Protein AF-A0A840CHX5-F1 (afdb_monomer_lite)

Structure (mmCIF, N/CA/C/O backbone):
data_AF-A0A840CHX5-F1
#
_entry.id   AF-A0A840CHX5-F1
#
loop_
_atom_site.group_PDB
_atom_site.id
_atom_site.type_symbol
_atom_site.label_atom_id
_atom_site.label_alt_id
_atom_site.label_comp_id
_atom_site.label_asym_id
_atom_site.label_entity_id
_atom_site.label_seq_id
_atom_site.pdbx_PDB_ins_code
_atom_site.Cartn_x
_atom_site.Cartn_y
_atom_site.Cartn_z
_atom_site.occupancy
_atom_site.B_iso_or_equiv
_atom_site.auth_seq_id
_atom_site.auth_comp_id
_atom_site.auth_asym_id
_atom_site.auth_atom_id
_atom_site.pdbx_PDB_model_num
ATOM 1 N N . MET A 1 1 ? 48.336 -11.347 -62.773 1.00 52.53 1 MET A N 1
ATOM 2 C CA . MET A 1 1 ? 48.236 -9.992 -63.360 1.00 52.53 1 MET A CA 1
ATOM 3 C C . MET A 1 1 ? 46.805 -9.509 -63.136 1.00 52.53 1 MET A C 1
ATOM 5 O O . MET A 1 1 ? 45.891 -10.134 -63.656 1.00 52.53 1 MET A O 1
ATOM 9 N N . VAL A 1 2 ? 46.580 -8.514 -62.273 1.00 63.72 2 VAL A N 1
ATOM 10 C CA . VAL A 1 2 ? 45.226 -8.003 -61.972 1.00 63.72 2 VAL A CA 1
ATOM 11 C C . VAL A 1 2 ? 44.846 -6.988 -63.046 1.00 63.72 2 VAL A C 1
ATOM 13 O O . VAL A 1 2 ? 45.597 -6.045 -63.283 1.00 63.72 2 VAL A O 1
ATOM 16 N N . SER A 1 3 ? 43.710 -7.179 -63.719 1.00 83.44 3 SER A N 1
ATOM 17 C CA . SER A 1 3 ? 43.271 -6.247 -64.763 1.00 83.44 3 SER A CA 1
ATOM 18 C C . SER A 1 3 ? 42.648 -4.985 -64.157 1.00 83.44 3 SER A C 1
ATOM 20 O O . SER A 1 3 ? 42.015 -5.029 -63.099 1.00 83.44 3 SER A O 1
ATOM 22 N N . LEU A 1 4 ? 42.763 -3.855 -64.860 1.00 80.00 4 LEU A N 1
ATOM 23 C CA . LEU A 1 4 ? 42.154 -2.579 -64.461 1.00 80.00 4 LEU A CA 1
ATOM 24 C C . LEU A 1 4 ? 40.629 -2.699 -64.248 1.00 80.00 4 LEU A C 1
ATOM 26 O O . LEU A 1 4 ? 40.055 -2.033 -63.387 1.00 80.00 4 LEU A O 1
ATOM 30 N N . ALA A 1 5 ? 39.975 -3.583 -65.009 1.00 81.06 5 ALA A N 1
ATOM 31 C CA . ALA A 1 5 ? 38.560 -3.907 -64.856 1.00 81.06 5 ALA A CA 1
ATOM 32 C C . ALA A 1 5 ? 38.270 -4.607 -63.516 1.00 81.06 5 ALA A C 1
ATOM 34 O O . ALA A 1 5 ? 37.311 -4.247 -62.833 1.00 81.06 5 ALA A O 1
ATOM 35 N N . THR A 1 6 ? 39.143 -5.529 -63.100 1.00 83.88 6 THR A N 1
ATOM 36 C CA . THR A 1 6 ? 39.038 -6.234 -61.812 1.00 83.88 6 THR A CA 1
ATOM 37 C C . THR A 1 6 ? 39.181 -5.256 -60.641 1.00 83.88 6 THR A C 1
ATOM 39 O O . THR A 1 6 ? 38.369 -5.284 -59.722 1.00 83.88 6 THR A O 1
ATOM 42 N N . LEU A 1 7 ? 40.139 -4.322 -60.717 1.00 82.62 7 LEU A N 1
ATOM 43 C CA . LEU A 1 7 ? 40.343 -3.257 -59.719 1.00 82.62 7 LEU A CA 1
ATOM 44 C C . LEU A 1 7 ? 39.147 -2.298 -59.599 1.00 82.62 7 LEU A C 1
ATOM 46 O O . LEU A 1 7 ? 38.779 -1.875 -58.503 1.00 82.62 7 LEU A O 1
ATOM 50 N N . ARG A 1 8 ? 38.508 -1.945 -60.720 1.00 84.25 8 ARG A N 1
ATOM 51 C CA . ARG A 1 8 ? 37.292 -1.113 -60.703 1.00 84.25 8 ARG A CA 1
ATOM 52 C C . ARG A 1 8 ? 36.107 -1.854 -60.087 1.00 84.25 8 ARG A C 1
ATOM 54 O O . ARG A 1 8 ? 35.323 -1.246 -59.362 1.00 84.25 8 ARG A O 1
ATOM 61 N N . GLN A 1 9 ? 35.974 -3.149 -60.361 1.00 88.44 9 GLN A N 1
ATOM 62 C CA . GLN A 1 9 ? 34.903 -3.970 -59.807 1.00 88.44 9 GLN A CA 1
ATOM 63 C C . GLN A 1 9 ? 35.058 -4.167 -58.295 1.00 88.44 9 GLN A C 1
ATOM 65 O O . GLN A 1 9 ? 34.077 -4.010 -57.572 1.00 88.44 9 GLN A O 1
ATOM 70 N N . THR A 1 10 ? 36.269 -4.447 -57.803 1.00 87.75 10 THR A N 1
ATOM 71 C CA . THR A 1 10 ? 36.530 -4.544 -56.358 1.00 87.75 10 THR A CA 1
ATOM 72 C C . THR A 1 10 ? 36.296 -3.215 -55.653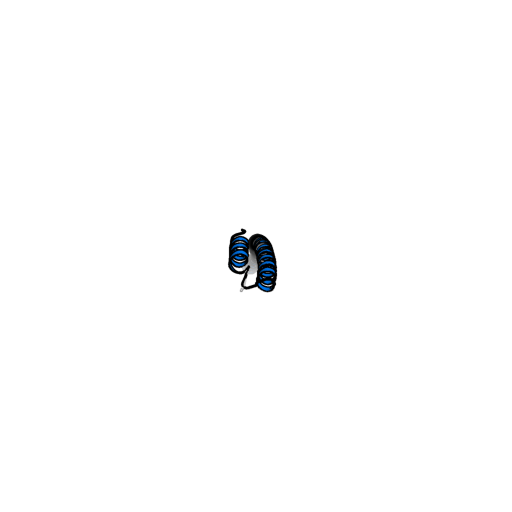 1.00 87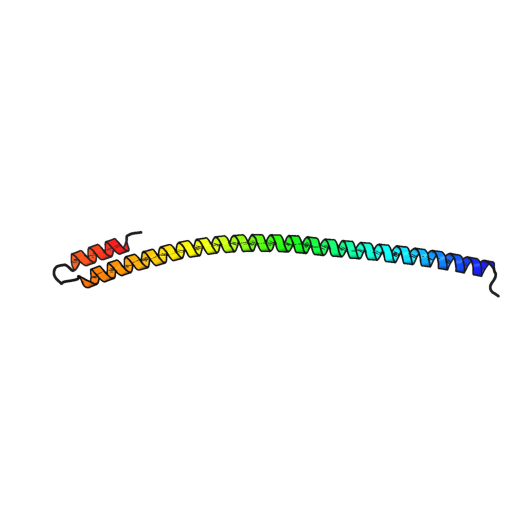.75 10 THR A C 1
ATOM 74 O O . THR A 1 10 ? 35.635 -3.204 -54.622 1.00 87.75 10 THR A O 1
ATOM 77 N N . LYS A 1 11 ? 36.712 -2.083 -56.241 1.00 89.31 11 LYS A N 1
ATOM 78 C CA . LYS A 1 11 ? 36.408 -0.750 -55.689 1.00 89.31 11 LYS A CA 1
ATOM 79 C C . LYS A 1 11 ? 34.900 -0.489 -55.582 1.00 89.31 11 LYS A C 1
ATOM 81 O O . LYS A 1 11 ? 34.445 0.039 -54.574 1.00 89.31 11 LYS A O 1
ATOM 86 N N . ARG A 1 12 ? 34.117 -0.864 -56.601 1.00 88.38 12 ARG A N 1
ATOM 87 C CA . ARG A 1 12 ? 32.649 -0.710 -56.578 1.00 88.38 12 ARG A CA 1
ATOM 88 C C . ARG A 1 12 ? 31.982 -1.618 -55.546 1.00 88.38 12 ARG A C 1
ATOM 90 O O . ARG A 1 12 ? 31.076 -1.160 -54.863 1.00 88.38 12 ARG A O 1
ATOM 97 N N . LYS A 1 13 ? 32.429 -2.872 -55.425 1.00 89.19 13 LYS A N 1
ATOM 98 C CA . LYS A 1 13 ? 31.921 -3.803 -54.405 1.00 89.19 13 LYS A CA 1
ATOM 99 C C . LYS A 1 13 ? 32.231 -3.314 -52.993 1.00 89.19 13 LYS A C 1
ATOM 101 O O . LYS A 1 13 ? 31.312 -3.216 -52.198 1.00 89.19 13 LYS A O 1
ATOM 106 N N . ALA A 1 14 ? 33.472 -2.905 -52.732 1.00 86.88 14 ALA A N 1
ATOM 107 C CA . ALA A 1 14 ? 33.871 -2.366 -51.435 1.00 86.88 14 ALA A CA 1
ATOM 108 C C . ALA A 1 14 ? 33.080 -1.099 -51.061 1.00 86.88 14 ALA A C 1
ATOM 110 O O . ALA A 1 14 ? 32.684 -0.940 -49.913 1.00 86.88 14 ALA A O 1
ATOM 111 N N . GLY A 1 15 ? 32.802 -0.218 -52.032 1.00 88.81 15 GLY A N 1
ATOM 112 C CA . GLY A 1 15 ? 31.940 0.949 -51.814 1.00 88.81 15 GLY A CA 1
ATOM 113 C C . GLY A 1 15 ? 30.503 0.566 -51.446 1.00 88.81 15 GLY A C 1
ATOM 114 O O . GLY A 1 15 ? 29.972 1.070 -50.463 1.00 88.81 15 GLY A O 1
ATOM 115 N N . ALA A 1 16 ? 29.902 -0.374 -52.181 1.00 89.88 16 ALA A N 1
ATOM 116 C CA . ALA A 1 16 ? 28.547 -0.853 -51.900 1.00 89.88 16 ALA A CA 1
ATOM 117 C C . ALA A 1 16 ? 28.447 -1.610 -50.561 1.00 89.88 16 ALA A C 1
ATOM 119 O O . ALA A 1 16 ? 27.458 -1.476 -49.846 1.00 89.88 16 ALA A O 1
ATOM 120 N N . GLU A 1 17 ? 29.468 -2.390 -50.203 1.00 89.94 17 GLU A N 1
ATOM 121 C CA . GLU A 1 17 ? 29.558 -3.075 -48.909 1.00 89.94 17 GLU A CA 1
ATOM 122 C C . GLU A 1 17 ? 29.701 -2.077 -47.753 1.00 89.94 17 GLU A C 1
ATOM 124 O O . GLU A 1 17 ? 29.043 -2.243 -46.729 1.00 89.94 17 GLU A O 1
ATOM 129 N N . ALA A 1 18 ? 30.482 -1.006 -47.930 1.00 87.50 18 ALA A N 1
ATOM 130 C CA . ALA A 1 18 ? 30.598 0.061 -46.939 1.00 87.50 18 ALA A CA 1
ATOM 131 C C . ALA A 1 18 ? 29.274 0.822 -46.747 1.00 87.50 18 ALA A C 1
ATOM 133 O O . ALA A 1 18 ? 28.860 1.056 -45.614 1.00 87.50 18 ALA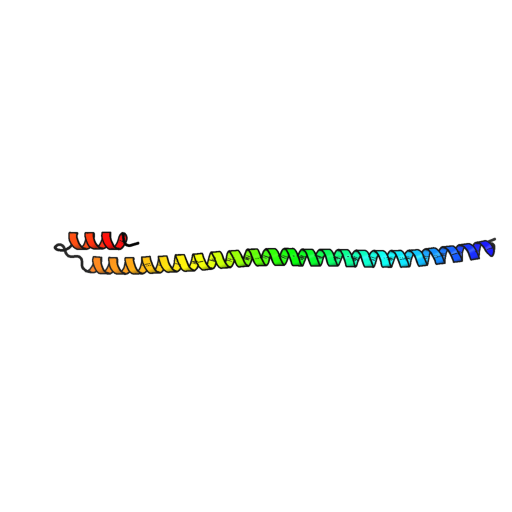 A O 1
ATOM 134 N N . GLU A 1 19 ? 28.575 1.165 -47.833 1.00 91.50 19 GLU A N 1
ATOM 135 C CA . GLU A 1 19 ? 27.252 1.804 -47.761 1.00 91.50 19 GLU A CA 1
ATOM 136 C C . GLU A 1 19 ? 26.218 0.899 -47.082 1.00 91.50 19 GLU A C 1
ATOM 138 O O . GLU A 1 19 ? 25.450 1.360 -46.234 1.00 91.50 19 GLU A O 1
ATOM 143 N N . LYS A 1 20 ? 26.236 -0.400 -47.401 1.00 91.44 20 LYS A N 1
ATOM 144 C CA . LYS A 1 20 ? 25.373 -1.395 -46.761 1.00 91.44 20 LYS A CA 1
ATOM 145 C C . LYS A 1 20 ? 25.660 -1.507 -45.261 1.00 91.44 20 LYS A C 1
ATOM 147 O O . LYS A 1 20 ? 24.720 -1.456 -44.476 1.00 91.44 20 LYS A O 1
ATOM 152 N N . ALA A 1 21 ? 26.929 -1.577 -44.862 1.00 88.38 21 ALA A N 1
ATOM 153 C CA . ALA A 1 21 ? 27.318 -1.641 -43.454 1.00 88.38 21 ALA A CA 1
A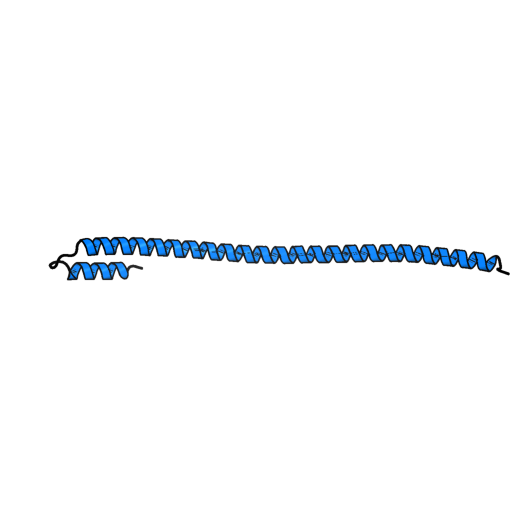TOM 154 C C . ALA A 1 21 ? 26.886 -0.387 -42.669 1.00 88.38 21 ALA A C 1
ATOM 156 O O . ALA A 1 21 ? 26.424 -0.494 -41.536 1.00 88.38 21 ALA A O 1
ATOM 157 N N . ILE A 1 22 ? 26.973 0.804 -43.276 1.00 89.44 22 ILE A N 1
ATOM 158 C CA . ILE A 1 22 ? 26.488 2.053 -42.663 1.00 89.44 22 ILE A CA 1
ATOM 159 C C . ILE A 1 22 ? 24.964 2.022 -42.489 1.00 89.44 22 ILE A C 1
ATOM 161 O O . ILE A 1 22 ? 24.451 2.452 -41.455 1.00 89.44 22 ILE A O 1
ATOM 165 N N . ALA A 1 23 ? 24.230 1.530 -43.489 1.00 90.50 23 ALA A N 1
ATOM 166 C CA . ALA A 1 23 ? 22.778 1.408 -43.409 1.00 90.50 23 ALA A CA 1
ATOM 167 C C . ALA A 1 23 ? 22.344 0.392 -42.338 1.00 90.50 23 ALA A C 1
ATOM 169 O O . ALA A 1 23 ? 21.418 0.671 -41.579 1.00 90.50 23 ALA A O 1
ATOM 170 N N . GLU A 1 24 ? 23.033 -0.747 -42.243 1.00 91.12 24 GLU A N 1
ATOM 171 C CA . GLU A 1 24 ? 22.793 -1.771 -41.220 1.00 91.12 24 GLU A CA 1
ATOM 172 C C . GLU A 1 24 ? 23.081 -1.240 -39.810 1.00 91.12 24 GLU A C 1
ATOM 174 O O . GLU A 1 24 ? 22.227 -1.367 -38.935 1.00 91.12 24 GLU A O 1
ATOM 179 N N . ALA A 1 25 ? 24.201 -0.537 -39.607 1.00 88.94 25 ALA A N 1
ATOM 180 C CA . ALA A 1 25 ? 24.527 0.078 -38.320 1.00 88.94 25 ALA A CA 1
ATOM 181 C C . ALA A 1 25 ? 23.452 1.081 -37.866 1.00 88.94 25 ALA A C 1
ATOM 183 O O . ALA A 1 25 ? 23.000 1.033 -36.724 1.00 88.94 25 ALA A O 1
ATOM 184 N N . ARG A 1 26 ? 22.972 1.942 -38.775 1.00 90.19 26 ARG A N 1
ATOM 185 C CA . ARG A 1 26 ? 21.871 2.877 -38.479 1.00 90.19 26 ARG A CA 1
ATOM 186 C C . ARG A 1 26 ? 20.565 2.156 -38.159 1.00 90.19 26 ARG A C 1
ATOM 188 O O . ARG A 1 26 ? 19.828 2.587 -37.277 1.00 90.19 26 ARG A O 1
ATOM 195 N N . ALA A 1 27 ? 20.258 1.077 -38.876 1.00 91.38 27 ALA A N 1
ATOM 196 C CA . ALA A 1 27 ? 19.061 0.287 -38.612 1.00 91.38 27 ALA A CA 1
ATOM 197 C C . ALA A 1 27 ? 19.117 -0.372 -37.225 1.00 91.38 27 ALA A C 1
ATOM 199 O O . ALA A 1 27 ? 18.103 -0.419 -36.531 1.00 91.38 27 ALA A O 1
ATOM 200 N N . ASP A 1 28 ? 20.288 -0.844 -36.804 1.00 93.19 28 ASP A N 1
ATOM 201 C CA . ASP A 1 28 ? 20.471 -1.448 -35.485 1.00 93.19 28 ASP A CA 1
ATOM 202 C C . ASP A 1 28 ? 20.458 -0.407 -34.358 1.00 93.19 28 ASP A C 1
ATOM 204 O O . ASP A 1 28 ? 19.865 -0.654 -33.309 1.00 93.19 28 ASP A O 1
ATOM 208 N N . GLU A 1 29 ? 21.001 0.792 -34.585 1.00 91.75 29 GLU A N 1
ATOM 209 C CA . GLU A 1 29 ? 20.847 1.922 -33.659 1.00 91.75 29 GLU A CA 1
ATOM 210 C C . GLU A 1 29 ? 19.370 2.282 -33.443 1.00 91.75 29 GLU A C 1
ATOM 212 O O . GLU A 1 29 ? 18.939 2.426 -32.299 1.00 91.75 29 GLU A O 1
ATOM 217 N N . ILE A 1 30 ? 18.572 2.354 -34.514 1.00 92.31 30 ILE A N 1
ATOM 218 C CA . ILE A 1 30 ? 17.129 2.627 -34.417 1.00 92.31 30 ILE A CA 1
ATOM 219 C C . ILE A 1 30 ? 16.420 1.529 -33.615 1.00 92.31 30 ILE A C 1
ATOM 221 O O . ILE A 1 30 ? 15.681 1.841 -32.684 1.00 92.31 30 ILE A O 1
ATOM 225 N N . LYS A 1 31 ? 16.694 0.247 -33.899 1.00 94.31 31 LYS A N 1
ATOM 226 C CA . LYS A 1 31 ? 16.115 -0.873 -33.132 1.00 94.31 31 LYS A CA 1
ATOM 227 C C . LYS A 1 31 ? 16.467 -0.802 -31.648 1.00 94.31 31 LYS A C 1
ATOM 229 O O . LYS A 1 31 ? 15.620 -1.091 -30.806 1.00 94.31 31 LYS A O 1
ATOM 234 N N . ASN A 1 32 ? 17.703 -0.426 -31.319 1.00 94.62 32 ASN A N 1
ATOM 235 C CA . ASN A 1 32 ? 18.140 -0.286 -29.931 1.00 94.62 32 ASN A CA 1
ATOM 236 C C . ASN A 1 32 ? 17.396 0.850 -29.221 1.00 94.62 32 ASN A C 1
ATOM 238 O O . ASN A 1 32 ? 16.983 0.689 -28.072 1.00 94.62 32 ASN A O 1
ATOM 242 N N . VAL A 1 33 ? 17.187 1.978 -29.905 1.00 94.38 33 VAL A N 1
ATOM 243 C CA . VAL A 1 33 ? 16.397 3.099 -29.377 1.00 94.38 33 VAL A CA 1
ATOM 244 C C . VAL A 1 33 ? 14.939 2.687 -29.172 1.00 94.38 33 VAL A C 1
ATOM 246 O O . VAL A 1 33 ? 14.390 2.942 -28.101 1.00 94.38 33 VAL A O 1
ATOM 249 N N . ASP A 1 34 ? 14.328 1.992 -30.130 1.00 93.69 34 ASP A N 1
ATOM 250 C CA . ASP A 1 34 ? 12.951 1.502 -30.005 1.00 93.69 34 ASP A CA 1
ATOM 251 C C . ASP A 1 34 ? 12.800 0.514 -28.840 1.00 93.69 34 ASP A C 1
ATOM 253 O O . ASP A 1 34 ? 11.875 0.631 -28.032 1.00 93.69 34 ASP A O 1
ATOM 257 N N . ALA A 1 35 ? 13.749 -0.416 -28.689 1.00 95.31 35 ALA A N 1
ATOM 258 C CA . ALA A 1 35 ? 13.780 -1.346 -27.565 1.00 95.31 35 ALA A CA 1
ATOM 259 C C . ALA A 1 35 ? 13.915 -0.609 -26.224 1.00 95.31 35 ALA A C 1
ATOM 261 O O . ALA A 1 35 ? 13.203 -0.928 -25.269 1.00 95.31 35 ALA A O 1
ATOM 262 N N . ALA A 1 36 ? 14.771 0.415 -26.153 1.00 94.62 36 ALA A N 1
ATOM 263 C CA . ALA A 1 36 ? 14.888 1.251 -24.966 1.00 94.62 36 ALA A CA 1
ATOM 264 C C . ALA A 1 36 ? 13.557 1.951 -24.658 1.00 94.62 36 ALA A C 1
ATOM 266 O O . ALA A 1 36 ? 13.073 1.859 -23.531 1.00 94.62 36 ALA A O 1
ATOM 267 N N . ILE A 1 37 ? 12.918 2.588 -25.645 1.00 95.62 37 ILE A N 1
ATOM 268 C CA . ILE A 1 37 ? 11.617 3.255 -25.473 1.00 95.62 37 ILE A CA 1
ATOM 269 C C . ILE A 1 37 ? 10.567 2.280 -24.931 1.00 95.62 37 ILE A C 1
ATOM 271 O O . ILE A 1 37 ? 9.816 2.636 -24.023 1.00 95.62 37 ILE A O 1
ATOM 275 N N . MET A 1 38 ? 10.521 1.049 -25.444 1.00 96.81 38 MET A N 1
ATOM 276 C CA . MET A 1 38 ? 9.605 0.022 -24.941 1.00 96.81 38 MET A CA 1
ATOM 277 C C . MET A 1 38 ? 9.871 -0.328 -23.474 1.00 96.81 38 MET A C 1
ATOM 279 O O . MET A 1 38 ? 8.925 -0.421 -22.693 1.00 96.81 38 MET A O 1
ATOM 283 N N . ILE A 1 39 ? 11.140 -0.482 -23.084 1.00 96.25 39 ILE A N 1
ATOM 284 C CA . ILE A 1 39 ? 11.523 -0.739 -21.689 1.00 96.25 39 ILE A CA 1
ATOM 285 C C . ILE A 1 39 ? 11.085 0.423 -20.794 1.00 96.25 39 ILE A C 1
ATOM 287 O O . ILE A 1 39 ? 10.479 0.193 -19.751 1.00 96.25 39 ILE A O 1
ATOM 291 N N . TRP A 1 40 ? 11.338 1.664 -21.213 1.00 96.94 40 TRP A N 1
ATOM 292 C CA . TRP A 1 40 ? 10.949 2.856 -20.457 1.00 96.94 40 TRP A CA 1
ATOM 293 C C . TRP A 1 40 ? 9.433 2.980 -20.302 1.00 96.94 40 TRP A C 1
ATOM 295 O O . TRP A 1 40 ? 8.962 3.295 -19.211 1.00 96.94 40 TRP A O 1
ATOM 305 N N . ARG A 1 41 ? 8.663 2.692 -21.357 1.00 96.94 41 ARG A N 1
ATOM 306 C CA . ARG A 1 41 ? 7.192 2.672 -21.288 1.00 96.94 41 ARG A CA 1
ATOM 307 C C . ARG A 1 41 ? 6.697 1.626 -20.303 1.00 96.94 41 ARG A C 1
ATOM 309 O O . ARG A 1 41 ? 5.933 1.963 -19.407 1.00 96.94 41 ARG A O 1
ATOM 316 N N . LYS A 1 42 ? 7.205 0.398 -20.411 1.00 96.81 42 LYS A N 1
ATOM 317 C CA . LYS A 1 42 ? 6.835 -0.683 -19.498 1.00 96.81 42 LYS A CA 1
ATOM 318 C C . LYS A 1 42 ? 7.189 -0.356 -18.048 1.00 96.81 42 LYS A C 1
ATOM 320 O O . LYS A 1 42 ? 6.392 -0.599 -17.155 1.00 96.81 42 LYS A O 1
ATOM 325 N N . LEU A 1 43 ? 8.358 0.240 -17.811 1.00 95.75 43 LEU A N 1
ATOM 326 C CA . LEU A 1 43 ? 8.761 0.665 -16.472 1.00 95.75 43 LEU A CA 1
ATOM 327 C C . LEU A 1 43 ? 7.829 1.748 -15.911 1.00 95.75 43 LEU A C 1
ATOM 329 O O . LEU A 1 43 ? 7.503 1.715 -14.727 1.00 95.75 43 LEU A O 1
ATOM 333 N N . ALA A 1 44 ? 7.405 2.701 -16.744 1.00 95.69 44 ALA A N 1
ATOM 334 C CA . ALA A 1 44 ? 6.477 3.750 -16.340 1.00 95.69 44 ALA A CA 1
ATOM 335 C C . ALA A 1 44 ? 5.083 3.189 -16.009 1.00 95.69 44 ALA A C 1
ATOM 337 O O . ALA A 1 44 ? 4.509 3.575 -14.992 1.00 95.69 44 ALA A O 1
ATOM 338 N N . GLU A 1 45 ? 4.578 2.257 -16.821 1.00 97.12 45 GLU A N 1
ATOM 339 C CA . GLU A 1 45 ? 3.322 1.535 -16.571 1.00 97.12 45 GLU A CA 1
ATOM 340 C C . GLU A 1 45 ? 3.403 0.736 -15.261 1.00 97.12 45 GLU A C 1
ATOM 342 O O . GLU A 1 45 ? 2.626 0.990 -14.341 1.00 97.12 45 GLU A O 1
ATOM 347 N N . ASP A 1 46 ? 4.422 -0.119 -15.109 1.00 97.25 46 ASP A N 1
ATOM 348 C CA . ASP A 1 46 ? 4.637 -0.926 -13.901 1.00 97.25 46 ASP A CA 1
ATOM 349 C C . ASP A 1 46 ? 4.757 -0.052 -12.637 1.00 97.25 46 ASP A C 1
ATOM 351 O O . ASP A 1 46 ? 4.319 -0.438 -11.549 1.00 97.25 46 ASP A O 1
ATOM 355 N N . MET A 1 47 ? 5.386 1.122 -12.746 1.00 96.12 47 MET A N 1
ATOM 356 C CA . MET A 1 47 ? 5.522 2.062 -11.633 1.00 96.12 47 MET A CA 1
ATOM 357 C C . MET A 1 47 ? 4.192 2.737 -11.293 1.00 96.12 47 MET A C 1
ATOM 359 O O . MET A 1 47 ? 3.890 2.900 -10.110 1.00 96.12 47 MET A O 1
ATOM 363 N N . SER A 1 48 ? 3.398 3.109 -12.299 1.00 96.62 48 SER A N 1
ATOM 364 C CA . SER A 1 48 ? 2.073 3.694 -12.093 1.00 96.62 48 SER A CA 1
ATOM 365 C C . SER A 1 48 ? 1.141 2.708 -11.390 1.00 96.62 48 SER A C 1
ATOM 367 O O . SER A 1 48 ? 0.508 3.071 -10.398 1.00 96.62 48 SER A O 1
ATOM 369 N N . ASP A 1 49 ? 1.139 1.448 -11.823 1.00 97.38 49 ASP A N 1
ATOM 370 C CA . ASP A 1 49 ? 0.327 0.393 -11.216 1.00 97.38 49 ASP A CA 1
ATOM 371 C C . ASP A 1 49 ? 0.730 0.136 -9.762 1.00 97.38 49 ASP A C 1
ATOM 373 O O . ASP A 1 49 ? -0.121 0.108 -8.868 1.00 97.38 49 ASP A O 1
ATOM 377 N N . LYS A 1 50 ? 2.038 0.024 -9.491 1.00 96.25 50 LYS A N 1
ATOM 378 C CA . LYS A 1 50 ? 2.554 -0.146 -8.122 1.00 96.25 50 LYS A CA 1
ATOM 379 C C . LYS A 1 50 ? 2.224 1.040 -7.223 1.00 96.25 50 LYS A C 1
ATOM 381 O O . LYS A 1 50 ? 1.929 0.838 -6.047 1.00 96.25 50 LYS A O 1
ATOM 386 N N . TYR A 1 51 ? 2.285 2.263 -7.747 1.00 96.50 51 TYR A N 1
ATOM 387 C CA . TYR A 1 51 ? 1.936 3.457 -6.983 1.00 96.50 51 TYR A CA 1
ATOM 388 C C . TYR A 1 51 ? 0.450 3.468 -6.617 1.00 96.50 51 TYR A C 1
ATOM 390 O O . TYR A 1 51 ? 0.111 3.696 -5.457 1.00 96.50 51 TYR A O 1
ATOM 398 N N . ASN A 1 52 ? -0.427 3.155 -7.573 1.00 96.44 52 ASN A N 1
ATOM 399 C CA . ASN A 1 52 ? -1.868 3.087 -7.338 1.00 96.44 52 ASN A CA 1
ATOM 400 C C . ASN A 1 52 ? -2.225 2.000 -6.312 1.00 96.44 52 ASN A C 1
ATOM 402 O O . ASN A 1 52 ? -2.978 2.261 -5.373 1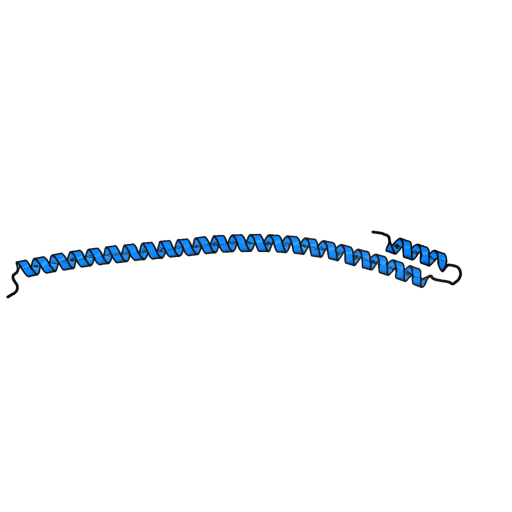.00 96.44 52 ASN A O 1
ATOM 406 N N . ASP A 1 53 ? -1.645 0.803 -6.440 1.00 97.50 53 ASP A N 1
ATOM 407 C CA . ASP A 1 53 ? -1.822 -0.280 -5.464 1.00 97.50 53 ASP A CA 1
ATOM 408 C C . ASP A 1 53 ? -1.346 0.134 -4.061 1.00 97.50 53 ASP A C 1
ATOM 410 O O . ASP A 1 53 ? -2.056 -0.061 -3.071 1.00 97.50 53 ASP A O 1
ATOM 414 N N . MET A 1 54 ? -0.176 0.773 -3.968 1.00 96.88 54 MET A N 1
ATOM 415 C CA . MET A 1 54 ? 0.349 1.269 -2.696 1.00 96.88 54 MET A CA 1
ATOM 416 C C . MET A 1 54 ? -0.550 2.347 -2.079 1.00 96.88 54 MET A C 1
ATOM 418 O O . MET A 1 54 ? -0.850 2.276 -0.889 1.00 96.88 54 MET A O 1
ATOM 422 N N . SER A 1 55 ? -1.022 3.310 -2.873 1.00 97.31 55 SER A N 1
ATOM 423 C CA . SER A 1 55 ? -1.923 4.370 -2.409 1.00 97.31 55 SER A CA 1
ATOM 424 C C . SER A 1 55 ? -3.208 3.787 -1.818 1.00 97.31 55 SER A C 1
ATOM 426 O O . SER A 1 55 ? -3.584 4.123 -0.695 1.00 97.31 55 SER A O 1
ATOM 428 N N . ASN A 1 56 ? -3.824 2.824 -2.509 1.00 96.75 56 ASN A N 1
ATOM 429 C CA . ASN A 1 56 ? -5.030 2.141 -2.034 1.00 96.75 56 ASN A CA 1
ATOM 430 C C . ASN A 1 56 ? -4.795 1.392 -0.711 1.00 96.75 56 ASN A C 1
ATOM 432 O O . ASN A 1 56 ? -5.629 1.439 0.197 1.00 96.75 56 ASN A O 1
ATOM 436 N N . LYS A 1 57 ? -3.645 0.720 -0.570 1.00 97.12 57 LYS A N 1
ATOM 437 C CA . LYS A 1 57 ? -3.259 0.038 0.678 1.00 97.12 57 LYS A CA 1
ATOM 438 C C . LYS A 1 57 ? -3.038 1.022 1.822 1.00 97.12 57 LYS A C 1
ATOM 440 O O . LYS A 1 57 ? -3.480 0.753 2.937 1.00 97.12 57 LYS A O 1
ATOM 445 N N . CYS A 1 58 ? -2.397 2.158 1.556 1.00 96.44 58 CYS A N 1
ATOM 446 C CA . CYS A 1 58 ? -2.213 3.216 2.544 1.00 96.44 58 CYS A CA 1
ATOM 447 C C . CYS A 1 58 ? -3.556 3.783 3.017 1.00 96.44 58 CYS A C 1
ATOM 449 O O . CYS A 1 58 ? -3.759 3.906 4.220 1.00 96.44 58 CYS A O 1
ATOM 451 N N . GLU A 1 59 ? -4.499 4.059 2.113 1.00 96.88 59 GLU A N 1
ATOM 452 C CA . GLU A 1 59 ? -5.838 4.527 2.494 1.00 96.88 59 GLU A CA 1
ATOM 453 C C . GLU A 1 59 ? -6.593 3.506 3.354 1.00 96.88 59 GLU A C 1
ATOM 455 O O . GLU A 1 59 ? -7.175 3.861 4.382 1.00 96.88 59 GLU A O 1
ATOM 460 N N . ALA A 1 60 ? -6.564 2.228 2.966 1.00 96.62 60 ALA A N 1
ATOM 461 C CA . ALA A 1 60 ? -7.201 1.157 3.728 1.00 96.62 60 ALA A CA 1
ATOM 462 C C . ALA A 1 60 ? -6.586 1.002 5.129 1.00 96.62 60 ALA A C 1
ATOM 464 O O . ALA A 1 60 ? -7.306 0.812 6.117 1.00 96.62 60 ALA A O 1
ATOM 465 N N . LEU A 1 61 ? -5.259 1.117 5.228 1.00 96.62 61 LEU A N 1
ATOM 466 C CA . LEU A 1 61 ? -4.549 1.063 6.499 1.00 96.62 61 LEU A CA 1
ATOM 467 C C . LEU A 1 61 ? -4.893 2.263 7.383 1.00 96.62 61 LEU A C 1
ATOM 469 O O . LEU A 1 61 ? -5.204 2.064 8.554 1.00 96.62 61 LEU A O 1
ATOM 473 N N . SER A 1 62 ? -4.909 3.480 6.836 1.00 96.75 62 SER A N 1
ATOM 474 C CA . SER A 1 62 ? -5.274 4.691 7.581 1.00 96.75 62 SER A CA 1
ATOM 475 C C . SER A 1 62 ? -6.675 4.584 8.184 1.00 96.75 62 SER A C 1
ATOM 477 O O . SER A 1 62 ? -6.833 4.787 9.386 1.00 96.75 62 SER A O 1
ATOM 479 N N . ARG A 1 63 ? -7.672 4.144 7.401 1.00 96.50 63 ARG A N 1
ATOM 480 C CA . ARG A 1 63 ? -9.036 3.907 7.916 1.00 96.50 63 ARG A CA 1
ATOM 481 C C . ARG A 1 63 ? -9.064 2.850 9.017 1.00 96.50 63 ARG A C 1
ATOM 483 O O . ARG A 1 63 ? -9.774 2.994 10.008 1.00 96.50 63 ARG A O 1
ATOM 490 N N . SER A 1 64 ? -8.282 1.783 8.861 1.00 96.38 64 SER A N 1
ATOM 491 C CA . SER A 1 64 ? -8.186 0.738 9.885 1.00 96.38 64 SER A CA 1
ATOM 492 C C . SER A 1 64 ? -7.595 1.297 11.180 1.00 96.38 64 SER A C 1
ATOM 494 O O . SER A 1 64 ? -8.138 1.057 12.253 1.00 96.38 64 SER A O 1
ATOM 496 N N . VAL A 1 65 ? -6.530 2.097 11.093 1.00 97.25 65 VAL A N 1
ATOM 497 C CA . VAL A 1 65 ? -5.908 2.750 12.253 1.00 97.25 65 VAL A CA 1
ATOM 498 C C . VAL A 1 65 ? -6.878 3.708 12.947 1.00 97.25 65 VAL A C 1
ATOM 500 O O . VAL A 1 65 ? -6.957 3.690 14.174 1.00 97.25 65 VAL A O 1
ATOM 503 N N . GLU A 1 66 ? -7.646 4.504 12.204 1.00 97.00 66 GLU A N 1
ATOM 504 C CA . GLU A 1 66 ? -8.673 5.399 12.761 1.00 97.00 66 GLU A CA 1
ATOM 505 C C . GLU A 1 66 ? -9.764 4.626 13.517 1.00 97.00 66 GLU A C 1
ATOM 507 O O . GLU A 1 66 ? -10.099 4.970 14.658 1.00 97.00 66 GLU A O 1
ATOM 512 N N . ASN A 1 67 ? -10.263 3.535 12.928 1.00 96.38 67 ASN A N 1
ATOM 513 C CA . ASN A 1 67 ? -11.263 2.672 13.557 1.00 96.38 67 ASN A CA 1
ATOM 514 C C . ASN A 1 67 ? -10.720 2.030 14.837 1.00 96.38 67 ASN A C 1
ATOM 516 O O . ASN A 1 67 ? -11.348 2.119 15.891 1.00 96.38 67 ASN A O 1
ATOM 520 N N . LEU A 1 68 ? -9.520 1.441 14.781 1.00 96.50 68 LEU A N 1
ATOM 521 C CA . LEU A 1 68 ? -8.887 0.857 15.964 1.00 96.50 68 LEU A CA 1
ATOM 522 C C . LEU A 1 68 ? -8.624 1.911 17.04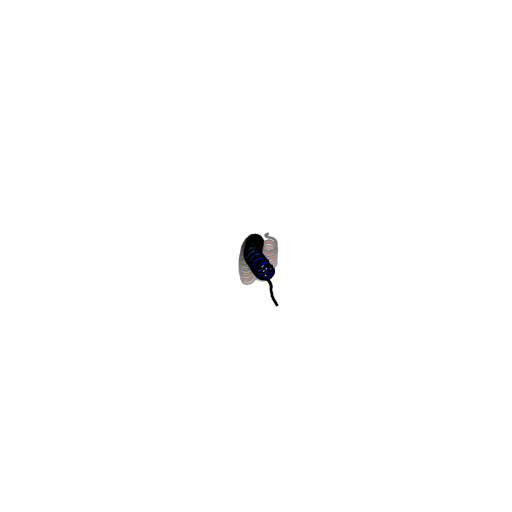3 1.00 96.50 68 LEU A C 1
ATOM 524 O O . LEU A 1 68 ? -8.822 1.641 18.223 1.00 96.50 68 LEU A O 1
ATOM 528 N N . THR A 1 69 ? -8.204 3.117 16.663 1.00 96.94 69 THR A N 1
ATOM 529 C CA . THR A 1 69 ? -7.966 4.213 17.613 1.00 96.94 69 THR A CA 1
ATOM 530 C C . THR A 1 69 ? -9.257 4.609 18.325 1.00 96.94 69 THR A C 1
ATOM 532 O O . THR A 1 69 ? -9.258 4.820 19.540 1.00 96.94 69 THR A O 1
ATOM 535 N N . THR A 1 70 ? -10.366 4.670 17.589 1.00 96.44 70 THR A N 1
ATOM 536 C CA . THR A 1 70 ? -11.696 4.937 18.149 1.00 96.44 70 THR A CA 1
ATOM 537 C C . THR A 1 70 ? -12.103 3.848 19.138 1.00 96.44 70 THR A C 1
ATOM 539 O O . THR A 1 70 ? -12.455 4.166 20.275 1.00 96.44 70 THR A O 1
ATOM 542 N N . GLU A 1 71 ? -11.955 2.576 18.765 1.00 95.25 71 GLU A N 1
ATOM 543 C CA . GLU A 1 71 ? -12.272 1.447 19.647 1.00 95.25 71 GLU A CA 1
ATOM 544 C C . GLU A 1 71 ? -11.395 1.410 20.900 1.00 95.25 71 GLU A C 1
ATOM 546 O O . GLU A 1 71 ? -11.892 1.218 22.009 1.00 95.25 71 GLU A O 1
ATOM 551 N N . VAL A 1 72 ? -10.092 1.663 20.769 1.00 96.19 72 VAL A N 1
ATOM 552 C CA . VAL A 1 72 ? -9.180 1.735 21.919 1.00 96.19 72 VAL A CA 1
ATOM 553 C C . VAL A 1 72 ? -9.595 2.855 22.871 1.00 96.19 72 VAL A C 1
ATOM 555 O O . VAL A 1 72 ? -9.620 2.652 24.086 1.00 96.19 72 VAL A O 1
ATOM 558 N N . ASN A 1 73 ? -9.955 4.028 22.347 1.00 96.00 73 ASN A N 1
ATOM 559 C CA . ASN A 1 73 ? -10.440 5.132 23.172 1.00 96.00 73 ASN A CA 1
ATOM 560 C C . ASN A 1 73 ? -11.759 4.784 23.866 1.00 96.00 73 ASN A C 1
ATOM 562 O O . ASN A 1 73 ? -11.903 5.061 25.059 1.00 96.00 73 ASN A O 1
ATOM 566 N N . ARG A 1 74 ? -12.688 4.135 23.158 1.00 93.81 74 ARG A N 1
ATOM 567 C CA . ARG A 1 74 ? -13.954 3.652 23.717 1.00 93.81 74 ARG A CA 1
ATOM 568 C C . ARG A 1 74 ? -13.713 2.683 24.872 1.00 93.81 74 ARG A C 1
ATOM 570 O O . ARG A 1 74 ? -14.145 2.952 25.991 1.00 93.81 74 ARG A O 1
ATOM 577 N N . LEU A 1 75 ? -12.926 1.631 24.641 1.00 94.31 75 LEU A N 1
ATOM 578 C CA . LEU A 1 75 ? -12.560 0.643 25.659 1.00 94.31 75 LEU A CA 1
ATOM 579 C C . LEU A 1 75 ? -11.854 1.286 26.855 1.00 94.31 75 LEU A C 1
ATOM 581 O O . LEU A 1 75 ? -12.152 0.964 28.003 1.00 94.31 75 LEU A O 1
ATOM 585 N N . ARG A 1 76 ? -10.949 2.241 26.613 1.00 95.81 76 ARG A N 1
ATOM 586 C CA . ARG A 1 76 ? -10.269 2.985 27.681 1.00 95.81 76 ARG A CA 1
ATOM 587 C C . ARG A 1 76 ? -11.258 3.774 28.538 1.00 95.81 76 ARG A C 1
ATOM 589 O O . ARG A 1 76 ? -11.123 3.786 29.762 1.00 95.81 76 ARG A O 1
ATOM 596 N N . LEU A 1 77 ? -12.234 4.444 27.926 1.00 94.88 77 LEU A N 1
ATOM 597 C CA . LEU A 1 77 ? -13.266 5.187 28.651 1.00 94.88 77 LEU A CA 1
ATOM 598 C C . LEU A 1 77 ? -14.157 4.250 29.471 1.00 94.88 77 LEU A C 1
ATOM 600 O O . LEU A 1 77 ? -14.375 4.525 30.652 1.00 94.88 77 LEU A O 1
ATOM 604 N N . THR A 1 78 ? -14.607 3.140 28.886 1.00 94.38 78 THR A N 1
ATOM 605 C CA . THR A 1 78 ? -15.404 2.118 29.580 1.00 94.38 78 THR A CA 1
ATOM 606 C C . THR A 1 78 ? -14.640 1.529 30.764 1.00 94.38 78 THR A C 1
ATOM 608 O O . THR A 1 78 ? -15.150 1.535 31.883 1.00 94.38 78 THR A O 1
ATOM 611 N N . ASN A 1 79 ? -13.377 1.141 30.576 1.00 94.88 79 ASN A N 1
ATOM 612 C CA . ASN A 1 79 ? -12.534 0.633 31.661 1.00 94.88 79 ASN A CA 1
ATOM 613 C C . ASN A 1 79 ? -12.379 1.652 32.793 1.00 94.88 79 ASN A C 1
ATOM 615 O O . ASN A 1 79 ? -12.540 1.307 33.960 1.00 94.88 79 ASN A O 1
ATOM 619 N N . ASN A 1 80 ? -12.138 2.925 32.469 1.00 95.88 80 ASN A N 1
ATOM 620 C CA . ASN A 1 80 ? -12.043 3.972 33.486 1.00 95.88 80 ASN A CA 1
ATOM 621 C C . ASN A 1 80 ? -13.353 4.158 34.267 1.00 95.88 80 ASN A C 1
ATOM 623 O O . ASN A 1 80 ? -13.311 4.457 35.460 1.00 95.88 80 ASN A O 1
ATOM 627 N N . ARG A 1 81 ? -14.518 4.004 33.624 1.00 93.94 81 ARG A N 1
ATOM 628 C CA . ARG A 1 81 ? -15.816 4.052 34.315 1.00 93.94 81 ARG A CA 1
ATOM 629 C C . ARG A 1 81 ? -15.994 2.860 35.243 1.00 93.94 81 ARG A C 1
ATOM 631 O O . ARG A 1 81 ? -16.356 3.064 36.395 1.00 93.94 81 ARG A O 1
ATOM 638 N N . ILE A 1 82 ? -15.684 1.655 34.767 1.00 94.81 82 ILE A N 1
ATOM 639 C CA . ILE A 1 82 ? -15.764 0.427 35.565 1.00 94.81 82 ILE A CA 1
ATOM 640 C C . ILE A 1 82 ? -14.858 0.524 36.792 1.00 94.81 82 ILE A C 1
ATOM 642 O O . ILE A 1 82 ? -15.316 0.239 37.891 1.00 94.81 82 ILE A O 1
ATOM 646 N N . ILE A 1 83 ? -13.619 1.002 36.640 1.00 95.62 83 ILE A N 1
ATOM 647 C CA . ILE A 1 83 ? -12.702 1.216 37.772 1.00 95.62 83 ILE A CA 1
ATOM 648 C C . ILE A 1 83 ? -13.339 2.143 38.816 1.00 95.62 83 ILE A C 1
ATOM 650 O O . ILE A 1 83 ? -13.407 1.791 39.987 1.00 95.62 83 ILE A O 1
ATOM 654 N N . ARG A 1 84 ? -13.913 3.278 38.395 1.00 94.44 84 ARG A N 1
ATOM 655 C CA . ARG A 1 84 ? -14.596 4.206 39.317 1.00 94.44 84 ARG A CA 1
ATOM 656 C C . ARG A 1 84 ? -15.838 3.613 39.985 1.00 94.44 84 ARG A C 1
ATOM 658 O O . ARG A 1 84 ? -16.221 4.093 41.048 1.00 94.44 84 ARG A O 1
ATOM 665 N N . LEU A 1 85 ? -16.516 2.664 39.339 1.00 93.06 85 LEU A N 1
ATOM 666 C CA . LEU A 1 85 ? -17.641 1.940 39.933 1.00 93.06 85 LEU A CA 1
ATOM 667 C C . LEU A 1 85 ? -17.136 0.951 40.985 1.00 93.06 85 LEU A C 1
ATOM 669 O O . LEU A 1 85 ? -17.658 0.936 42.096 1.00 93.06 85 LEU A O 1
ATOM 673 N N . LEU A 1 86 ? -16.075 0.203 40.672 1.00 92.75 86 LEU A N 1
ATOM 674 C CA . LEU A 1 86 ? -15.423 -0.716 41.607 1.00 92.75 86 LEU A CA 1
ATOM 675 C C . LEU A 1 86 ? -14.901 0.009 42.857 1.00 92.75 86 LEU A C 1
ATOM 677 O O . LEU A 1 86 ? -15.107 -0.484 43.961 1.00 92.75 86 LEU A O 1
ATOM 681 N N . ASP A 1 87 ? -14.326 1.206 42.704 1.00 94.38 87 ASP A N 1
ATOM 682 C CA . ASP A 1 87 ? -13.846 2.034 43.825 1.00 94.38 87 ASP A CA 1
ATOM 683 C C . ASP A 1 87 ? -14.961 2.446 44.808 1.00 94.38 87 ASP A C 1
ATOM 685 O O . ASP A 1 87 ? -14.682 2.830 45.943 1.00 94.38 87 ASP A O 1
ATOM 689 N N . LYS A 1 88 ? -16.231 2.400 44.382 1.00 91.56 88 LYS A N 1
ATOM 690 C CA . LYS A 1 88 ? -17.402 2.811 45.177 1.00 91.56 88 LYS A CA 1
ATOM 691 C C . LYS A 1 88 ? -18.179 1.634 45.770 1.00 91.56 88 LYS A C 1
ATOM 693 O O . LYS A 1 88 ? -19.240 1.854 46.362 1.00 91.56 88 LYS A O 1
ATOM 698 N N . ILE A 1 89 ? -17.695 0.405 45.592 1.00 93.25 89 ILE A N 1
ATOM 699 C CA . ILE A 1 89 ? -18.365 -0.787 46.112 1.00 93.25 89 ILE A CA 1
ATOM 700 C C . ILE A 1 89 ? -18.333 -0.798 47.640 1.00 93.25 89 ILE A C 1
ATOM 702 O O . ILE A 1 89 ? -17.286 -0.664 48.272 1.00 93.25 89 ILE A O 1
ATOM 706 N N . THR A 1 90 ? -19.501 -1.043 48.218 1.00 93.25 90 THR A N 1
ATOM 707 C CA . THR A 1 90 ? -19.721 -1.388 49.619 1.00 93.25 90 THR A CA 1
ATOM 708 C C . THR A 1 90 ? -20.597 -2.647 49.690 1.00 93.25 90 THR A C 1
ATOM 710 O O . THR A 1 90 ? -21.257 -2.997 48.705 1.00 93.25 90 THR A O 1
ATOM 713 N N . PRO A 1 91 ? -20.635 -3.363 50.828 1.00 92.94 91 PRO A N 1
ATOM 714 C CA . PRO A 1 91 ? -21.492 -4.541 50.979 1.00 92.94 91 PRO A CA 1
ATOM 715 C C . PRO A 1 91 ? -22.977 -4.262 50.699 1.00 92.94 91 PRO A C 1
ATOM 717 O O . PRO A 1 91 ? -23.678 -5.121 50.175 1.00 92.94 91 PRO A O 1
ATOM 720 N N . GLU A 1 92 ? -23.449 -3.053 51.004 1.00 93.50 92 GLU A N 1
ATOM 721 C CA . GLU A 1 92 ? -24.851 -2.645 50.882 1.00 93.50 92 GLU A CA 1
ATOM 722 C C . GLU A 1 92 ? -25.252 -2.297 49.442 1.00 93.50 92 GLU A C 1
ATOM 724 O O . GLU A 1 92 ? -26.430 -2.371 49.102 1.00 93.50 92 GLU A O 1
ATOM 729 N N . ASN A 1 93 ? -24.294 -1.906 48.593 1.00 92.81 93 ASN A N 1
ATOM 730 C CA . ASN A 1 93 ? -24.555 -1.477 47.215 1.00 92.81 93 ASN A CA 1
ATOM 731 C C . ASN A 1 93 ? -24.001 -2.443 46.148 1.00 92.81 93 ASN A C 1
ATOM 733 O O . ASN A 1 93 ? -24.147 -2.180 44.953 1.00 92.81 93 ASN A O 1
ATOM 737 N N . LEU A 1 94 ? -23.399 -3.563 46.566 1.00 91.69 94 LEU A N 1
ATOM 738 C CA . LEU A 1 94 ? -22.682 -4.502 45.702 1.00 91.69 94 LEU A CA 1
ATOM 739 C C . LEU A 1 94 ? -23.513 -4.966 44.498 1.00 91.69 94 LEU A C 1
ATOM 741 O O . LEU A 1 94 ? -23.050 -4.888 43.361 1.00 91.69 94 LEU A O 1
ATOM 745 N N . GLU A 1 95 ? -24.742 -5.435 44.729 1.00 93.06 95 GLU A N 1
ATOM 746 C CA . GLU A 1 95 ? -25.605 -5.955 43.660 1.00 93.06 95 GLU A CA 1
ATOM 747 C C . GLU A 1 95 ? -25.946 -4.879 42.622 1.00 93.06 95 GLU A C 1
ATOM 749 O O . GLU A 1 95 ? -25.926 -5.142 41.416 1.00 93.06 95 GLU A O 1
ATOM 754 N N . HIS A 1 96 ? -26.190 -3.652 43.086 1.00 92.50 96 HIS A N 1
ATOM 755 C CA . HIS A 1 96 ? -26.487 -2.511 42.229 1.00 92.50 96 HIS A CA 1
ATOM 756 C C . HIS A 1 96 ? -25.273 -2.114 41.383 1.00 92.50 96 HIS A C 1
ATOM 758 O O . HIS A 1 96 ? -25.384 -1.979 40.166 1.00 92.50 96 HIS A O 1
ATOM 764 N N . VAL A 1 97 ? -24.091 -1.997 41.996 1.00 92.56 97 VAL A N 1
ATOM 765 C CA . VAL A 1 97 ? -22.858 -1.640 41.277 1.00 92.56 97 VAL A CA 1
ATOM 766 C C . VAL A 1 97 ? -22.475 -2.720 40.260 1.00 92.56 97 VAL A C 1
ATOM 768 O O . VAL A 1 97 ? -22.074 -2.404 39.139 1.00 92.56 97 VAL A O 1
ATOM 771 N N . VAL A 1 98 ? -22.657 -4.003 40.591 1.00 92.31 98 VAL A N 1
ATOM 772 C CA . VAL A 1 98 ? -22.445 -5.105 39.637 1.00 92.31 98 VAL A CA 1
ATOM 773 C C . VAL A 1 98 ? -23.415 -5.016 38.454 1.00 92.31 98 VAL A C 1
ATOM 775 O O . VAL A 1 98 ? -23.014 -5.286 37.319 1.00 92.31 98 VAL A O 1
ATOM 778 N N . ALA A 1 99 ? -24.674 -4.628 38.680 1.00 93.19 99 ALA A N 1
ATOM 779 C CA . ALA A 1 99 ? -25.635 -4.415 37.600 1.00 93.19 99 ALA A CA 1
ATOM 780 C C . ALA A 1 99 ? -25.226 -3.245 36.684 1.00 93.19 99 ALA A C 1
ATOM 782 O O . ALA A 1 99 ? -25.274 -3.391 35.462 1.00 93.19 99 ALA A O 1
ATOM 783 N N . GLU A 1 100 ? -24.753 -2.129 37.246 1.00 91.88 100 GLU A N 1
ATOM 784 C CA . GLU A 1 100 ? -24.249 -0.984 36.473 1.00 91.88 100 GLU A CA 1
ATOM 785 C C . GLU A 1 100 ? -23.003 -1.332 35.647 1.00 91.88 100 GLU A C 1
ATOM 787 O O . GLU A 1 100 ? -22.921 -0.977 34.472 1.00 91.88 100 GLU A O 1
ATOM 792 N N . ILE A 1 101 ? -22.056 -2.090 36.211 1.00 92.19 101 ILE A N 1
ATOM 793 C CA . ILE A 1 101 ? -20.865 -2.553 35.478 1.00 92.19 101 ILE A CA 1
ATOM 794 C C . ILE A 1 101 ? -21.270 -3.419 34.281 1.00 92.19 101 ILE A C 1
ATOM 796 O O . ILE A 1 101 ? -20.743 -3.239 33.182 1.00 92.19 101 ILE A O 1
ATOM 800 N N . LYS A 1 102 ? -22.231 -4.336 34.462 1.00 92.69 102 LYS A N 1
ATOM 801 C CA . LYS A 1 102 ? -22.756 -5.158 33.359 1.00 92.69 102 LYS A CA 1
ATOM 802 C C . LYS A 1 102 ? -23.408 -4.306 32.272 1.00 92.69 102 LYS A C 1
ATOM 804 O O . LYS A 1 102 ? -23.275 -4.629 31.097 1.00 92.69 102 LYS A O 1
ATOM 809 N N . GLN A 1 103 ? -24.090 -3.223 32.643 1.00 93.62 103 GLN A N 1
ATOM 810 C CA . GLN A 1 103 ? -24.644 -2.287 31.666 1.00 93.62 103 GLN A CA 1
ATOM 811 C C . GLN A 1 103 ? -23.549 -1.525 30.914 1.00 93.62 103 GLN A C 1
ATOM 813 O O . GLN A 1 103 ? -23.638 -1.423 29.696 1.00 93.62 103 GLN A O 1
ATOM 818 N N . GLU A 1 104 ? -22.511 -1.023 31.591 1.00 89.56 104 GLU A N 1
ATOM 819 C CA . GLU A 1 104 ? -21.400 -0.320 30.925 1.00 89.56 104 GLU A CA 1
ATOM 820 C C . GLU A 1 104 ? -20.600 -1.231 29.981 1.00 89.56 104 GLU A C 1
ATOM 822 O O . GLU A 1 104 ? -20.142 -0.761 28.946 1.00 89.56 104 GLU A O 1
ATOM 827 N N . LEU A 1 105 ? -20.468 -2.526 30.289 1.00 88.75 105 LEU A N 1
ATOM 828 C CA . LEU A 1 105 ? -19.825 -3.503 29.398 1.00 88.75 105 LEU A CA 1
ATOM 829 C C . LEU A 1 105 ? -20.639 -3.803 28.132 1.00 88.75 105 LEU A C 1
ATOM 831 O O . LEU A 1 105 ? -20.054 -4.133 27.105 1.00 88.75 105 LEU A O 1
ATOM 835 N N . ASN A 1 106 ? -21.966 -3.686 28.207 1.00 89.88 106 ASN A N 1
ATOM 836 C CA . ASN A 1 106 ? -22.882 -3.942 27.092 1.00 89.88 106 ASN A CA 1
ATOM 837 C C . ASN A 1 106 ? -23.221 -2.679 26.286 1.00 89.88 106 ASN A C 1
ATOM 839 O O . ASN A 1 106 ? -24.060 -2.736 25.389 1.00 89.88 106 ASN A O 1
ATOM 843 N N . LYS A 1 107 ? -22.636 -1.525 26.627 1.00 81.50 107 LYS A N 1
ATOM 844 C CA . LYS A 1 107 ? -22.762 -0.322 25.806 1.00 81.50 107 LYS A CA 1
ATOM 845 C C . LYS A 1 107 ? -21.814 -0.454 24.618 1.00 81.50 107 LYS A C 1
ATOM 847 O O . LYS A 1 107 ? -20.598 -0.347 24.785 1.00 81.50 107 LYS A O 1
ATOM 852 N N . ASP A 1 108 ? -22.401 -0.708 23.452 1.00 57.75 108 ASP A N 1
ATOM 853 C CA . ASP A 1 108 ? -21.732 -0.621 22.151 1.00 57.75 108 ASP A CA 1
ATOM 854 C C . ASP A 1 108 ? -21.219 0.801 21.902 1.00 57.75 108 ASP A C 1
ATOM 856 O O . ASP A 1 108 ? -22.018 1.766 21.944 1.00 57.75 108 ASP A O 1
#

Radius of gyration: 41.76 Å; chains: 1; bounding box: 75×15×116 Å

pLDDT: mean 92.06, std 7.02, range [52.53, 97.5]

Foldseek 3Di:
DQDPVNVVVVVVVVVVVVVVVVVVVVVVVVVVVVVVVVVVVVVVVVVVVVVVVVVVVVVVVVVVVVVVVVVVVLVVVLVVVLVVLVVPDDPVCPVVSVVVNVVSVPDD

Sequence (108 aa):
MVSLATLRQTKRKAGAEAEKAIAEARADEIKNVDAAIMIWRKLAEDMSDKYNDMSNKCEALSRSVENLTTEVNRLRLTNNRIIRLLDKITPENLEHVVAEIKQELNKD

Secondary structure (DSSP, 8-state):
---HHHHHHHHHHHHHHHHHHHHHHHHHHHHHHHHHHHHHHHHHHHHHHHHHHHHHHHHHHHHHHHHHHHHHHHHHHHHHHHHHHHTT--TTTHHHHHHHHHHHHT--

Organism: NCBI:txid637886